Protein AF-A0A8H2XCJ6-F1 (afdb_monomer_lite)

Sequence (154 aa):
MTSVFKSIKLPLSQLNLKAVLKCGQSFRWTMVPLDPTEQASEAGTGNEIDPRKLPTEEWRLTLKDRVVCLRQTNTELLYRACFPANSVPEVSSSSEDSTLLWLRDYFQLDIDLEALYADWGKRDPVFQKVATRFVGIRILRQDPWENVVRQVKQ

Structure (mmCIF, N/CA/C/O backbone):
data_AF-A0A8H2XCJ6-F1
#
_entry.id   AF-A0A8H2XCJ6-F1
#
loop_
_atom_site.group_PDB
_atom_site.id
_atom_site.type_symbol
_atom_site.label_atom_id
_atom_site.label_alt_id
_atom_site.label_comp_id
_atom_site.label_asym_id
_atom_site.label_entity_id
_atom_site.label_seq_id
_atom_site.pdbx_PDB_ins_code
_atom_site.Cartn_x
_atom_site.Cartn_y
_atom_site.Cartn_z
_atom_site.occupancy
_atom_site.B_iso_or_equiv
_atom_site.auth_seq_id
_atom_site.auth_comp_id
_atom_site.auth_asym_id
_atom_site.auth_atom_id
_atom_site.pdbx_PDB_model_num
ATOM 1 N N . MET A 1 1 ? 13.196 5.996 -21.839 1.00 40.28 1 MET A N 1
ATOM 2 C CA . MET A 1 1 ? 12.107 6.944 -21.518 1.00 40.28 1 MET A CA 1
ATOM 3 C C . MET A 1 1 ? 11.788 6.822 -20.043 1.00 40.28 1 MET A C 1
ATOM 5 O O . MET A 1 1 ? 11.513 5.722 -19.581 1.00 40.28 1 MET A O 1
ATOM 9 N N . THR A 1 2 ? 11.910 7.911 -19.292 1.00 51.22 2 THR A N 1
ATOM 10 C CA . THR A 1 2 ? 11.568 7.974 -17.868 1.00 51.22 2 THR A CA 1
ATOM 11 C C . THR A 1 2 ? 10.053 7.848 -17.711 1.00 51.22 2 THR A C 1
ATOM 13 O O . THR A 1 2 ? 9.296 8.707 -18.149 1.00 51.22 2 THR A O 1
ATOM 16 N N . SER A 1 3 ? 9.596 6.737 -17.135 1.00 65.62 3 SER A N 1
ATOM 17 C CA . SER A 1 3 ? 8.181 6.527 -16.821 1.00 65.62 3 SER A CA 1
ATOM 18 C C . SER A 1 3 ? 7.732 7.564 -15.782 1.00 65.62 3 SER A C 1
ATOM 20 O O . SER A 1 3 ? 8.379 7.721 -14.746 1.00 65.62 3 SER A O 1
ATOM 22 N N . VAL A 1 4 ? 6.665 8.314 -16.056 1.00 83.25 4 VAL A N 1
ATOM 23 C CA . VAL A 1 4 ? 6.135 9.357 -15.155 1.00 83.25 4 VAL A CA 1
ATOM 24 C C . VAL A 1 4 ? 5.227 8.713 -14.098 1.00 83.25 4 VAL A C 1
ATOM 26 O O . VAL A 1 4 ? 4.617 7.677 -14.357 1.00 83.25 4 VAL A O 1
ATOM 29 N N . PHE A 1 5 ? 5.158 9.285 -12.889 1.00 86.56 5 PHE A N 1
ATOM 30 C CA . PHE A 1 5 ? 4.186 8.831 -11.887 1.00 86.56 5 PHE A CA 1
ATOM 31 C C . PHE A 1 5 ? 2.764 9.167 -12.337 1.00 86.56 5 PHE A C 1
ATOM 33 O O . PHE A 1 5 ? 2.480 10.293 -12.739 1.00 86.56 5 PHE A O 1
ATOM 40 N N . LYS A 1 6 ? 1.869 8.193 -12.217 1.00 90.50 6 LYS A N 1
ATOM 41 C CA . LYS A 1 6 ? 0.421 8.366 -12.343 1.00 90.50 6 LYS A CA 1
ATOM 42 C C . LYS A 1 6 ? -0.197 8.356 -10.948 1.00 90.50 6 LYS A C 1
ATOM 44 O O . LYS A 1 6 ? 0.390 7.778 -10.036 1.00 90.50 6 LYS A O 1
ATOM 49 N N . SER A 1 7 ? -1.363 8.968 -10.769 1.00 90.56 7 SER A N 1
ATOM 50 C CA . SER A 1 7 ? -2.070 8.987 -9.483 1.00 90.56 7 SER A CA 1
ATOM 51 C C . SER A 1 7 ? -3.481 8.418 -9.596 1.00 90.56 7 SER A C 1
ATOM 53 O O . SER A 1 7 ? -4.129 8.501 -10.640 1.00 90.56 7 SER A O 1
ATOM 55 N N . ILE A 1 8 ? -3.952 7.825 -8.500 1.00 93.00 8 ILE A N 1
ATOM 56 C CA . ILE A 1 8 ? -5.361 7.501 -8.274 1.00 93.00 8 ILE A CA 1
ATOM 57 C C . ILE A 1 8 ? -5.806 8.066 -6.928 1.00 93.00 8 ILE A C 1
ATOM 59 O O . ILE A 1 8 ? -5.041 8.067 -5.961 1.00 93.00 8 ILE A O 1
ATOM 63 N N . LYS A 1 9 ? -7.064 8.506 -6.852 1.00 93.06 9 LYS A N 1
ATOM 64 C CA . LYS A 1 9 ? -7.682 8.917 -5.588 1.00 93.06 9 LYS A CA 1
ATOM 65 C C . LYS A 1 9 ? -7.937 7.681 -4.738 1.00 93.06 9 LYS A C 1
ATOM 67 O O . LYS A 1 9 ? -8.732 6.825 -5.118 1.00 93.06 9 LYS A O 1
ATOM 72 N N . LEU A 1 10 ? -7.241 7.586 -3.614 1.00 91.56 10 LEU A N 1
ATOM 73 C CA . LEU A 1 10 ? -7.337 6.464 -2.694 1.00 91.56 10 LEU A CA 1
ATOM 74 C C . LEU A 1 10 ? -6.965 6.948 -1.284 1.00 91.56 10 LEU A C 1
ATOM 76 O O . LEU A 1 10 ? -5.779 7.140 -1.004 1.00 91.56 10 LEU A O 1
ATOM 80 N N . PRO A 1 11 ? -7.953 7.186 -0.404 1.00 92.25 11 PRO A N 1
ATOM 81 C CA . PRO A 1 11 ? -7.683 7.667 0.944 1.00 92.25 11 PRO A CA 1
ATOM 82 C C . PRO A 1 11 ? -7.006 6.589 1.800 1.00 92.25 11 PRO A C 1
ATOM 84 O O . PRO A 1 11 ? -7.173 5.387 1.570 1.00 92.25 11 PRO A O 1
ATOM 87 N N . LEU A 1 12 ? -6.298 7.021 2.847 1.00 90.88 12 LEU A N 1
ATOM 88 C CA . LEU A 1 12 ? -5.638 6.115 3.800 1.00 90.88 12 LEU A CA 1
ATOM 89 C C . LEU A 1 12 ? -6.597 5.161 4.523 1.00 90.88 12 LEU A C 1
ATOM 91 O O . LEU A 1 12 ? -6.165 4.106 4.978 1.00 90.88 12 LEU A O 1
ATOM 95 N N . SER A 1 13 ? -7.878 5.516 4.637 1.00 90.75 13 SER A N 1
ATOM 96 C CA . SER A 1 13 ? -8.917 4.636 5.182 1.00 90.75 13 SER A CA 1
ATOM 97 C C . SER A 1 13 ? -9.146 3.403 4.315 1.00 90.75 13 SER A C 1
ATOM 99 O O . SER A 1 13 ? -9.446 2.338 4.847 1.00 90.75 13 SER A O 1
ATOM 101 N N . GLN A 1 14 ? -8.950 3.533 3.001 1.00 92.69 14 GLN A N 1
ATOM 102 C CA . GLN A 1 14 ? -9.112 2.453 2.038 1.00 92.69 14 GLN A CA 1
ATOM 103 C C . GLN A 1 14 ? -7.818 1.661 1.872 1.00 92.69 14 GLN A C 1
ATOM 105 O O . GLN A 1 14 ? -7.878 0.441 1.830 1.00 92.69 14 GLN A O 1
ATOM 110 N N . LEU A 1 15 ? -6.647 2.297 1.806 1.00 93.44 15 LEU A N 1
ATOM 111 C CA . LEU A 1 15 ? -5.364 1.590 1.746 1.00 93.44 15 LEU A CA 1
ATOM 112 C C . LEU A 1 15 ? -4.290 2.379 2.484 1.00 93.44 15 LEU A C 1
ATOM 114 O O . LEU A 1 15 ? -4.048 3.535 2.162 1.00 93.44 15 LEU A O 1
ATOM 118 N N . ASN A 1 16 ? -3.567 1.730 3.389 1.00 92.81 16 ASN A N 1
ATOM 119 C CA . ASN A 1 16 ? -2.388 2.288 4.039 1.00 92.81 16 ASN A CA 1
ATOM 120 C C . ASN A 1 16 ? -1.171 1.413 3.716 1.00 92.81 16 ASN A C 1
ATOM 122 O O . ASN A 1 16 ? -1.013 0.329 4.283 1.00 92.81 16 ASN A O 1
ATOM 126 N N . LEU A 1 17 ? -0.299 1.881 2.813 1.00 91.69 17 LEU A N 1
ATOM 127 C CA . LEU A 1 17 ? 0.866 1.115 2.357 1.00 91.69 17 LEU A CA 1
ATOM 128 C C . LEU A 1 17 ? 1.770 0.720 3.522 1.00 91.69 17 LEU A C 1
ATOM 130 O O . LEU A 1 17 ? 2.206 -0.423 3.602 1.00 91.69 17 LEU A O 1
ATOM 134 N N . LYS A 1 18 ? 2.019 1.630 4.464 1.00 89.88 18 LYS A N 1
ATOM 135 C CA . LYS A 1 18 ? 2.902 1.365 5.602 1.00 89.88 18 LYS A CA 1
ATOM 136 C C . LYS A 1 18 ? 2.335 0.291 6.520 1.00 89.88 18 LYS A C 1
ATOM 138 O O . LYS A 1 18 ? 3.090 -0.553 6.994 1.00 89.88 18 LYS A O 1
ATOM 143 N N . ALA A 1 19 ? 1.025 0.305 6.755 1.00 88.62 19 ALA A N 1
ATOM 144 C CA . ALA A 1 19 ? 0.369 -0.710 7.567 1.00 88.62 19 ALA A CA 1
ATOM 145 C C . ALA A 1 19 ? 0.336 -2.070 6.848 1.00 88.62 19 ALA A C 1
ATOM 147 O O . ALA A 1 19 ? 0.692 -3.085 7.440 1.00 88.62 19 ALA A O 1
ATOM 148 N N . VAL A 1 20 ? -0.013 -2.092 5.558 1.00 89.31 20 VAL A N 1
ATOM 149 C CA . VAL A 1 20 ? -0.164 -3.328 4.769 1.00 89.31 20 VAL A CA 1
ATOM 150 C C . VAL A 1 20 ? 1.187 -3.971 4.450 1.00 89.31 20 VAL A C 1
ATOM 152 O O . VAL A 1 20 ? 1.365 -5.171 4.636 1.00 89.31 20 VAL A O 1
ATOM 155 N N . LEU A 1 21 ? 2.169 -3.190 4.004 1.00 87.88 21 LEU A N 1
ATOM 156 C CA . LEU A 1 21 ? 3.445 -3.716 3.514 1.00 87.88 21 LEU A CA 1
ATOM 157 C C . LEU A 1 21 ? 4.441 -4.030 4.639 1.00 87.88 21 LEU A C 1
ATOM 159 O O . LEU A 1 21 ? 5.358 -4.815 4.420 1.00 87.88 21 LEU A O 1
ATOM 163 N N . LYS A 1 22 ? 4.261 -3.478 5.851 1.00 83.50 22 LYS A N 1
ATOM 164 C CA . LYS A 1 22 ? 5.098 -3.823 7.020 1.00 83.50 22 LYS A CA 1
ATOM 165 C C . LYS A 1 22 ? 4.529 -4.931 7.899 1.00 83.50 22 LYS A C 1
ATOM 167 O O . LYS A 1 22 ? 5.272 -5.476 8.706 1.00 83.50 22 LYS A O 1
ATOM 172 N N . CYS A 1 23 ? 3.254 -5.294 7.764 1.00 76.56 23 CYS A N 1
ATOM 173 C CA . CYS A 1 23 ? 2.620 -6.279 8.651 1.00 76.56 23 CYS A CA 1
ATOM 174 C C . CYS A 1 23 ? 2.947 -7.750 8.321 1.00 76.56 23 CYS A C 1
ATOM 176 O O . CYS A 1 23 ? 2.238 -8.649 8.759 1.00 76.56 23 CYS A O 1
ATOM 178 N N . GLY A 1 24 ? 4.010 -8.012 7.551 1.00 75.81 24 GLY A N 1
ATOM 179 C CA . GLY A 1 24 ? 4.475 -9.370 7.248 1.00 75.81 24 GLY A CA 1
ATOM 180 C C . GLY A 1 24 ? 3.671 -10.104 6.174 1.00 75.81 24 GLY A C 1
ATOM 181 O O . GLY A 1 24 ? 3.980 -11.251 5.871 1.00 75.81 24 GLY A O 1
ATOM 182 N N . GLN A 1 25 ? 2.681 -9.451 5.556 1.00 76.38 25 GLN A N 1
ATOM 183 C CA . GLN A 1 25 ? 1.934 -10.043 4.447 1.00 76.38 25 GLN A CA 1
ATOM 184 C C . GLN A 1 25 ? 2.822 -10.271 3.226 1.00 76.38 25 GLN A C 1
ATOM 186 O O . GLN A 1 25 ? 2.720 -11.306 2.590 1.00 76.38 25 GLN A O 1
ATOM 191 N N . SER A 1 26 ? 3.723 -9.341 2.896 1.00 79.62 26 SER A N 1
ATOM 192 C CA . SER A 1 26 ? 4.641 -9.468 1.761 1.00 79.62 26 SER A CA 1
ATOM 193 C C . SER A 1 26 ? 6.043 -9.005 2.137 1.00 79.62 26 SER A C 1
ATOM 195 O O . SER A 1 26 ? 6.218 -7.901 2.638 1.00 79.62 26 SER A O 1
ATOM 197 N N . PHE A 1 27 ? 7.049 -9.826 1.832 1.00 79.12 27 PHE A N 1
ATOM 198 C CA . PHE A 1 27 ? 8.468 -9.522 2.079 1.00 79.12 27 PHE A CA 1
ATOM 199 C C . PHE A 1 27 ? 9.194 -8.966 0.848 1.00 79.12 27 PHE A C 1
ATOM 201 O O . PHE A 1 27 ? 10.405 -8.772 0.866 1.00 79.12 27 PHE A O 1
ATOM 208 N N . ARG A 1 28 ? 8.471 -8.755 -0.258 1.00 84.75 28 ARG A N 1
ATOM 209 C CA . ARG A 1 28 ? 9.066 -8.339 -1.538 1.00 84.75 28 ARG A CA 1
ATOM 210 C C . ARG A 1 28 ? 9.168 -6.827 -1.706 1.00 84.75 28 ARG A C 1
ATOM 212 O O . ARG A 1 28 ? 9.818 -6.369 -2.640 1.00 84.75 28 ARG A O 1
ATOM 219 N N . TRP A 1 29 ? 8.473 -6.075 -0.860 1.00 90.94 29 TRP A N 1
ATOM 220 C CA . TRP A 1 29 ? 8.439 -4.625 -0.939 1.00 90.94 29 TRP A CA 1
ATOM 221 C C . TRP A 1 29 ? 9.627 -4.029 -0.194 1.00 90.94 29 TRP A C 1
ATOM 223 O O . TRP A 1 29 ? 9.836 -4.305 0.985 1.00 90.94 29 TRP A O 1
ATOM 233 N N . THR A 1 30 ? 10.388 -3.181 -0.878 1.00 91.38 30 THR A N 1
ATOM 234 C CA . THR A 1 30 ? 11.485 -2.414 -0.283 1.00 91.38 30 THR A CA 1
ATOM 235 C C . THR A 1 30 ? 11.052 -0.965 -0.118 1.00 91.38 30 THR A C 1
ATOM 237 O O . THR A 1 30 ? 10.627 -0.336 -1.084 1.00 91.38 30 THR A O 1
ATOM 240 N N . MET A 1 31 ? 11.156 -0.440 1.102 1.00 92.50 31 MET A N 1
ATOM 241 C CA . MET A 1 31 ? 10.883 0.965 1.404 1.00 92.50 31 MET A CA 1
ATOM 242 C C . MET A 1 31 ? 12.162 1.784 1.251 1.00 92.50 31 MET A C 1
ATOM 244 O O . MET A 1 31 ? 13.203 1.413 1.792 1.00 92.50 31 MET A O 1
ATOM 248 N N . VAL A 1 32 ? 12.063 2.896 0.532 1.00 92.38 32 VAL A N 1
ATOM 249 C CA . VAL A 1 32 ? 13.121 3.887 0.358 1.00 92.38 32 VAL A CA 1
ATOM 250 C C . VAL A 1 32 ? 12.601 5.223 0.900 1.00 92.38 32 VAL A C 1
ATOM 252 O O . VAL A 1 32 ? 11.572 5.696 0.411 1.00 92.38 32 VAL A O 1
ATOM 255 N N . PRO A 1 33 ? 13.249 5.827 1.912 1.00 90.75 33 PRO A N 1
ATOM 256 C CA . PRO A 1 33 ? 12.862 7.150 2.387 1.00 90.75 33 PRO A CA 1
ATOM 257 C C . PRO A 1 33 ? 13.095 8.180 1.277 1.00 90.75 33 PRO A C 1
ATOM 259 O O . PRO A 1 33 ? 14.038 8.045 0.499 1.00 90.75 33 PRO A O 1
ATOM 262 N N . LEU A 1 34 ? 12.224 9.182 1.187 1.00 87.38 34 LEU A N 1
ATOM 263 C CA . LEU A 1 34 ? 12.374 10.274 0.233 1.00 87.38 34 LEU A CA 1
ATOM 264 C C . LEU A 1 34 ? 12.669 11.572 0.977 1.00 87.38 34 LEU A C 1
ATOM 266 O O . LEU A 1 34 ? 11.939 11.932 1.903 1.00 87.38 34 LEU A O 1
ATOM 270 N N . ASP A 1 35 ? 13.680 12.302 0.518 1.00 80.69 35 ASP A N 1
ATOM 271 C CA . ASP A 1 35 ? 14.021 13.595 1.093 1.00 80.69 35 ASP A CA 1
ATOM 272 C C . ASP A 1 35 ? 13.101 14.694 0.532 1.00 80.69 35 ASP A C 1
ATOM 274 O O . ASP A 1 35 ? 13.012 14.873 -0.688 1.00 80.69 35 ASP A O 1
ATOM 278 N N . PRO A 1 36 ? 12.405 15.468 1.388 1.00 70.31 36 PRO A N 1
ATOM 279 C CA . PRO A 1 36 ? 11.507 16.534 0.936 1.00 70.31 36 PRO A CA 1
ATOM 280 C C . PRO A 1 36 ? 12.210 17.599 0.080 1.00 70.31 36 PRO A C 1
ATOM 282 O O . PRO A 1 36 ? 11.606 18.164 -0.831 1.00 70.31 36 PRO A O 1
ATOM 285 N N . THR A 1 37 ? 13.495 17.847 0.348 1.00 68.88 37 THR A N 1
ATOM 286 C CA . THR A 1 37 ? 14.330 18.826 -0.364 1.00 68.88 37 THR A CA 1
ATOM 287 C C . THR A 1 37 ? 14.577 18.431 -1.822 1.00 68.88 37 THR A C 1
ATOM 289 O O . THR A 1 37 ? 14.601 19.298 -2.693 1.00 68.88 37 THR A O 1
ATOM 292 N N . GLU A 1 38 ? 14.711 17.133 -2.108 1.00 67.75 38 GLU A N 1
ATOM 293 C CA . GLU A 1 38 ? 14.909 16.616 -3.471 1.00 67.75 38 GLU A CA 1
ATOM 294 C C . GLU A 1 38 ? 13.598 16.587 -4.271 1.00 67.75 38 GLU A C 1
ATOM 296 O O . GLU A 1 38 ? 13.592 16.748 -5.487 1.00 67.75 38 GLU A O 1
ATOM 301 N N . GLN A 1 39 ? 12.453 16.455 -3.599 1.00 65.00 39 GLN A N 1
ATOM 302 C CA . GLN A 1 39 ? 11.148 16.497 -4.268 1.00 65.00 39 GLN A CA 1
ATOM 303 C C . GLN A 1 39 ? 10.758 17.914 -4.707 1.00 65.00 39 GLN A C 1
ATOM 305 O O . GLN A 1 39 ? 10.085 18.086 -5.723 1.00 65.00 39 GLN A O 1
ATOM 310 N N . ALA A 1 40 ? 11.187 18.935 -3.959 1.00 58.94 40 ALA A N 1
ATOM 311 C CA . ALA A 1 40 ? 10.943 20.333 -4.301 1.00 58.94 40 ALA A CA 1
ATOM 312 C C . ALA A 1 40 ? 11.719 20.777 -5.556 1.00 58.94 40 ALA A C 1
ATOM 314 O O . ALA A 1 40 ? 11.213 21.596 -6.324 1.00 58.94 40 ALA A O 1
ATOM 315 N N . SER A 1 41 ? 12.915 20.223 -5.798 1.00 56.88 41 SER A N 1
ATOM 316 C CA . SER A 1 41 ? 13.707 20.519 -6.999 1.00 56.88 41 SER A CA 1
ATOM 317 C C . SER A 1 41 ? 13.164 19.825 -8.254 1.00 56.88 41 SER A C 1
ATOM 319 O O . SER A 1 41 ? 13.215 20.412 -9.334 1.00 56.88 41 SER A O 1
ATOM 321 N N . GLU A 1 42 ? 12.571 18.632 -8.126 1.00 59.16 42 GLU A N 1
ATOM 322 C CA . GLU A 1 42 ? 11.879 17.943 -9.228 1.00 59.16 42 GLU A CA 1
ATOM 323 C C . GLU A 1 42 ? 10.542 18.608 -9.617 1.00 59.16 42 GLU A C 1
ATOM 325 O O . GLU A 1 42 ? 10.122 18.515 -10.770 1.00 59.16 42 GLU A O 1
ATOM 330 N N . ALA A 1 43 ? 9.866 19.285 -8.679 1.00 55.62 43 ALA A N 1
ATOM 331 C CA . ALA A 1 43 ? 8.523 19.834 -8.889 1.00 55.62 43 ALA A CA 1
ATOM 332 C C . ALA A 1 43 ? 8.473 21.200 -9.607 1.00 55.62 43 ALA A C 1
ATOM 334 O O . ALA A 1 43 ? 7.395 21.600 -10.034 1.00 55.62 43 ALA A O 1
ATOM 335 N N . GLY A 1 44 ? 9.596 21.912 -9.775 1.00 50.38 44 GLY A N 1
ATOM 336 C CA . GLY A 1 44 ? 9.771 23.021 -10.735 1.00 50.38 44 GLY A CA 1
ATOM 337 C C . GLY A 1 44 ? 8.832 24.245 -10.671 1.00 50.38 44 GLY A C 1
ATOM 338 O O . GLY A 1 44 ? 9.012 25.171 -11.458 1.00 50.38 44 GLY A O 1
ATOM 339 N N . THR A 1 45 ? 7.847 24.310 -9.774 1.00 47.97 45 THR A N 1
ATOM 340 C CA . THR A 1 45 ? 6.855 25.399 -9.720 1.00 47.97 45 THR A CA 1
ATOM 341 C C . THR A 1 45 ? 6.865 26.086 -8.362 1.00 47.97 45 THR A C 1
ATOM 343 O O . THR A 1 45 ? 6.627 25.437 -7.349 1.00 47.97 45 THR A O 1
ATOM 346 N N . GLY A 1 46 ? 7.099 27.402 -8.354 1.00 48.56 46 GLY A N 1
ATOM 347 C CA . GLY A 1 46 ? 7.189 28.276 -7.174 1.00 48.56 46 GLY A CA 1
ATOM 348 C C . GLY A 1 46 ? 5.894 28.490 -6.378 1.00 48.56 46 GLY A C 1
ATOM 349 O O . GLY A 1 46 ? 5.665 29.591 -5.890 1.00 48.56 46 GLY A O 1
ATOM 350 N N . ASN A 1 47 ? 5.057 27.462 -6.237 1.00 53.16 47 ASN A N 1
ATOM 351 C CA . ASN A 1 47 ? 4.010 27.426 -5.223 1.00 53.16 47 ASN A CA 1
ATOM 352 C C . ASN A 1 47 ? 4.568 26.717 -3.988 1.00 53.16 47 ASN A C 1
ATOM 354 O O . ASN A 1 47 ? 5.154 25.646 -4.120 1.00 53.16 47 ASN A O 1
ATOM 358 N N . GLU A 1 48 ? 4.370 27.289 -2.800 1.00 53.69 48 GLU A N 1
ATOM 359 C CA . GLU A 1 48 ? 4.659 26.623 -1.526 1.00 53.69 48 GLU A CA 1
ATOM 360 C C . GLU A 1 48 ? 3.954 25.258 -1.491 1.00 53.69 48 GLU A C 1
ATOM 362 O O . GLU A 1 48 ? 2.737 25.157 -1.315 1.00 53.69 48 GLU A O 1
ATOM 367 N N . ILE A 1 49 ? 4.711 24.185 -1.718 1.00 61.88 49 ILE A N 1
ATOM 368 C CA . ILE A 1 49 ? 4.185 22.829 -1.628 1.00 61.88 49 ILE A CA 1
ATOM 369 C C . ILE A 1 49 ? 4.070 22.514 -0.141 1.00 61.88 49 ILE A C 1
ATOM 371 O O . ILE A 1 49 ? 5.083 22.415 0.547 1.00 61.88 49 ILE A O 1
ATOM 375 N N . ASP A 1 50 ? 2.841 22.362 0.355 1.00 66.44 50 ASP A N 1
ATOM 376 C CA . ASP A 1 50 ? 2.598 21.909 1.726 1.00 66.44 50 ASP A CA 1
ATOM 377 C C . ASP A 1 50 ? 3.344 20.577 1.950 1.00 66.44 50 ASP A C 1
ATOM 379 O O . ASP A 1 50 ? 2.993 19.574 1.313 1.00 66.44 50 ASP A O 1
ATOM 383 N N . PRO A 1 51 ? 4.345 20.524 2.853 1.00 63.62 51 PRO A N 1
ATOM 384 C CA . PRO A 1 51 ? 5.130 19.318 3.104 1.00 63.62 51 PRO A CA 1
ATOM 385 C C . PRO A 1 51 ? 4.267 18.119 3.509 1.00 63.62 51 PRO A C 1
ATOM 387 O O . PRO A 1 51 ? 4.660 16.974 3.312 1.00 63.62 51 PRO A O 1
ATOM 390 N N . ARG A 1 52 ? 3.061 18.363 4.044 1.00 64.31 52 ARG A N 1
ATOM 391 C CA . ARG A 1 52 ? 2.106 17.316 4.441 1.00 64.31 52 ARG A CA 1
ATOM 392 C C . ARG A 1 52 ? 1.418 16.634 3.259 1.00 64.31 52 ARG A C 1
ATOM 394 O O . ARG A 1 52 ? 0.761 15.612 3.455 1.00 64.31 52 ARG A O 1
ATOM 401 N N . LYS A 1 53 ? 1.530 17.194 2.053 1.00 72.25 53 LYS A N 1
ATOM 402 C CA . LYS A 1 53 ? 0.994 16.616 0.811 1.00 72.25 53 LYS A CA 1
ATOM 403 C C . LYS A 1 53 ? 2.045 15.857 0.010 1.00 72.25 53 LYS A C 1
ATOM 405 O O . LYS A 1 53 ? 1.690 15.225 -0.982 1.00 72.25 53 LYS A O 1
ATOM 410 N N . LEU A 1 54 ? 3.306 15.894 0.433 1.00 80.06 54 LEU A N 1
ATOM 411 C CA . LEU A 1 54 ? 4.376 15.157 -0.219 1.00 80.06 54 LEU A CA 1
ATOM 412 C C . LEU A 1 54 ? 4.464 13.727 0.329 1.00 80.06 54 LEU A C 1
ATOM 414 O O . LEU A 1 54 ? 4.305 13.510 1.534 1.00 80.06 54 LEU A O 1
ATOM 418 N N . PRO A 1 55 ? 4.716 12.734 -0.535 1.00 84.56 55 PRO A N 1
ATOM 419 C CA . PRO A 1 55 ? 5.007 11.388 -0.077 1.00 84.56 55 PRO A CA 1
ATOM 420 C C . PRO A 1 55 ? 6.346 11.360 0.667 1.00 84.56 55 PRO A C 1
ATOM 422 O O . PRO A 1 55 ? 7.353 11.876 0.190 1.00 84.56 55 PRO A O 1
ATOM 425 N N . THR A 1 56 ? 6.378 10.709 1.825 1.00 88.50 56 THR A N 1
ATOM 426 C CA . THR A 1 56 ? 7.592 10.610 2.656 1.00 88.50 56 THR A CA 1
ATOM 427 C C . THR A 1 56 ? 8.505 9.452 2.261 1.00 88.50 56 THR A C 1
ATOM 429 O O . THR A 1 56 ? 9.668 9.400 2.647 1.00 88.50 56 THR A O 1
ATOM 432 N N . GLU A 1 57 ? 7.963 8.466 1.555 1.00 91.94 57 GLU A N 1
ATOM 433 C CA . GLU A 1 57 ? 8.623 7.197 1.268 1.00 91.94 57 GLU A CA 1
ATOM 434 C C . GLU A 1 57 ? 8.132 6.633 -0.070 1.00 91.94 57 GLU A C 1
ATOM 436 O O . GLU A 1 57 ? 6.991 6.856 -0.490 1.00 91.94 57 GLU A O 1
ATOM 441 N N . GLU A 1 58 ? 9.009 5.893 -0.741 1.00 93.62 58 GLU A N 1
ATOM 442 C CA . GLU A 1 58 ? 8.721 5.143 -1.955 1.00 93.62 58 GLU A CA 1
ATOM 443 C C . GLU A 1 58 ? 8.854 3.647 -1.684 1.00 93.62 58 GLU A C 1
ATOM 445 O O . GLU A 1 58 ? 9.846 3.166 -1.141 1.00 93.62 58 GLU A O 1
ATOM 450 N N . TRP A 1 59 ? 7.850 2.895 -2.106 1.00 94.25 59 TRP A N 1
ATOM 451 C CA . TRP A 1 59 ? 7.797 1.449 -2.003 1.00 94.25 59 TRP A CA 1
ATOM 452 C C . TRP A 1 59 ? 8.091 0.834 -3.363 1.00 94.25 59 TRP A C 1
ATOM 454 O O . TRP A 1 59 ? 7.432 1.156 -4.348 1.00 94.25 59 TRP A O 1
ATOM 464 N N . ARG A 1 60 ? 9.073 -0.062 -3.426 1.00 94.19 60 ARG A N 1
ATOM 465 C CA . ARG A 1 60 ? 9.527 -0.695 -4.667 1.00 94.19 60 ARG A CA 1
ATOM 466 C C . ARG A 1 60 ? 9.266 -2.190 -4.636 1.00 94.19 60 ARG A C 1
ATOM 468 O O . ARG A 1 60 ? 9.546 -2.845 -3.633 1.00 94.19 60 ARG A O 1
ATOM 475 N N . LEU A 1 61 ? 8.776 -2.722 -5.748 1.00 91.94 61 LEU A N 1
ATOM 476 C CA . LEU A 1 61 ? 8.573 -4.148 -5.965 1.00 91.94 61 LEU A CA 1
ATOM 477 C C . LEU A 1 61 ? 9.091 -4.549 -7.342 1.00 91.94 61 LEU A C 1
ATOM 479 O O . LEU A 1 61 ? 8.618 -4.055 -8.364 1.00 91.94 61 LEU A O 1
ATOM 483 N N . THR A 1 62 ? 10.007 -5.510 -7.371 1.00 89.75 62 THR A N 1
ATOM 484 C CA . THR A 1 62 ? 10.466 -6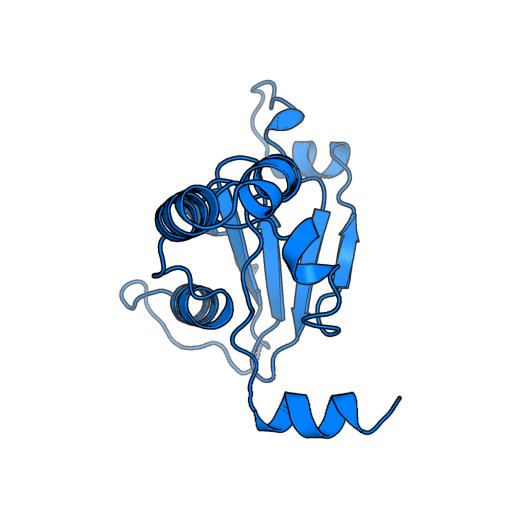.125 -8.620 1.00 89.75 62 THR A CA 1
ATOM 485 C C . THR A 1 62 ? 9.557 -7.295 -8.978 1.00 89.75 62 THR A C 1
ATOM 487 O O . THR A 1 62 ? 9.504 -8.290 -8.249 1.00 89.75 62 THR A O 1
ATOM 490 N N . LEU A 1 63 ? 8.836 -7.178 -10.091 1.00 86.56 63 LEU A N 1
ATOM 491 C CA . LEU A 1 63 ? 8.106 -8.260 -10.753 1.00 86.56 63 LEU A CA 1
ATOM 492 C C . LEU A 1 63 ? 8.980 -8.882 -11.854 1.00 86.56 63 LEU A C 1
ATOM 494 O O . LEU A 1 63 ? 10.087 -8.418 -12.117 1.00 86.56 63 LEU A O 1
ATOM 498 N N . LYS A 1 64 ? 8.500 -9.960 -12.485 1.00 83.38 64 LYS A N 1
ATOM 499 C CA . LYS A 1 64 ? 9.250 -10.658 -13.547 1.00 83.38 64 LYS A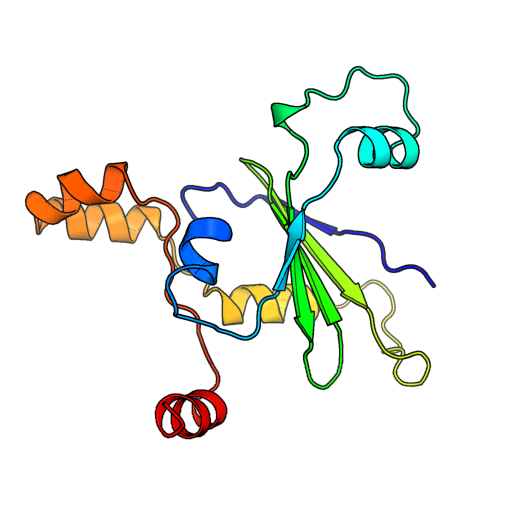 CA 1
ATOM 500 C C . LYS A 1 64 ? 9.461 -9.782 -14.788 1.00 83.38 64 LYS A C 1
ATOM 502 O O . LYS A 1 64 ? 10.459 -9.936 -15.478 1.00 83.38 64 LYS A O 1
ATOM 507 N N . ASP A 1 65 ? 8.519 -8.887 -15.057 1.00 84.81 65 ASP A N 1
ATOM 508 C CA . ASP A 1 65 ? 8.407 -8.093 -16.281 1.00 84.81 65 ASP A CA 1
ATOM 509 C C . ASP A 1 65 ? 8.614 -6.583 -16.065 1.00 84.81 65 ASP A C 1
ATOM 511 O O . ASP A 1 65 ? 8.876 -5.856 -17.021 1.00 84.81 65 ASP A O 1
ATOM 515 N N . ARG A 1 66 ? 8.500 -6.089 -14.825 1.00 88.00 66 ARG A N 1
ATOM 516 C CA . ARG A 1 66 ? 8.636 -4.662 -14.483 1.00 88.00 66 ARG A CA 1
ATOM 517 C C . ARG A 1 66 ? 9.069 -4.436 -13.039 1.00 88.00 66 ARG A C 1
ATOM 519 O O . ARG A 1 66 ? 8.881 -5.288 -12.175 1.00 88.00 66 ARG A O 1
ATOM 526 N N . VAL A 1 67 ? 9.558 -3.235 -12.755 1.00 90.75 67 VAL A N 1
ATOM 527 C CA . VAL A 1 67 ? 9.667 -2.703 -11.391 1.00 90.75 67 VAL A CA 1
ATOM 528 C C . VAL A 1 67 ? 8.502 -1.751 -11.146 1.00 90.75 67 VAL A C 1
ATOM 530 O O . VAL A 1 67 ? 8.284 -0.831 -11.931 1.00 90.75 67 VAL A O 1
ATOM 533 N N . VAL A 1 68 ? 7.756 -1.972 -10.066 1.00 92.62 68 VAL A N 1
ATOM 534 C CA . VAL A 1 68 ? 6.662 -1.103 -9.623 1.00 92.62 68 VAL A CA 1
ATOM 535 C C . VAL A 1 68 ? 7.159 -0.228 -8.478 1.00 92.62 68 VAL A C 1
ATOM 537 O O . VAL A 1 68 ? 7.668 -0.741 -7.483 1.00 92.62 68 VAL A O 1
ATOM 540 N N . CYS A 1 69 ? 6.984 1.083 -8.610 1.00 93.56 69 CYS A N 1
ATOM 541 C CA . CYS A 1 69 ? 7.230 2.059 -7.555 1.00 93.56 69 CYS A CA 1
ATOM 542 C C . CYS A 1 69 ? 5.900 2.668 -7.114 1.00 93.56 69 CYS A C 1
ATOM 544 O O . CYS A 1 69 ? 5.132 3.136 -7.955 1.00 93.56 69 CYS A O 1
ATOM 546 N N . LEU A 1 70 ? 5.651 2.701 -5.808 1.00 94.62 70 LEU A N 1
ATOM 547 C CA . LEU A 1 70 ? 4.480 3.315 -5.197 1.00 94.62 70 LEU A CA 1
ATOM 548 C C . LEU A 1 70 ? 4.906 4.421 -4.240 1.00 94.62 70 LEU A C 1
ATOM 550 O O . LEU A 1 70 ? 5.834 4.255 -3.454 1.00 94.62 70 LEU A O 1
ATOM 554 N N . ARG A 1 71 ? 4.184 5.530 -4.268 1.00 93.94 71 ARG A N 1
ATOM 555 C CA . ARG A 1 71 ? 4.258 6.593 -3.267 1.00 93.94 71 ARG A CA 1
ATOM 556 C C . ARG A 1 71 ? 2.839 6.873 -2.802 1.00 93.94 71 ARG A C 1
ATOM 558 O O . ARG A 1 71 ? 1.898 6.713 -3.572 1.00 93.94 71 ARG A O 1
ATOM 565 N N . GLN A 1 72 ? 2.666 7.276 -1.556 1.00 93.19 72 GLN A N 1
ATOM 566 C CA . GLN A 1 72 ? 1.334 7.525 -1.019 1.00 93.19 72 GLN A CA 1
ATOM 567 C C . GLN A 1 72 ? 1.291 8.859 -0.287 1.00 93.19 72 GLN A C 1
ATOM 569 O O . GLN A 1 72 ? 2.192 9.187 0.482 1.00 93.19 72 GLN A O 1
ATOM 574 N N . THR A 1 73 ? 0.223 9.607 -0.542 1.00 90.88 73 THR A N 1
ATOM 575 C CA . THR A 1 73 ? -0.188 10.771 0.242 1.00 90.88 73 THR A CA 1
ATOM 576 C C . THR A 1 73 ? -1.421 10.399 1.068 1.00 90.88 73 THR A C 1
ATOM 578 O O . THR A 1 73 ? -1.906 9.269 1.022 1.00 90.88 73 THR A O 1
ATOM 581 N N . ASN A 1 74 ? -1.979 11.347 1.821 1.00 88.69 74 ASN A N 1
ATOM 582 C CA . ASN A 1 74 ? -3.183 11.077 2.612 1.00 88.69 74 ASN A CA 1
ATOM 583 C C . ASN A 1 74 ? -4.426 10.755 1.757 1.00 88.69 74 ASN A C 1
ATOM 585 O O . ASN A 1 74 ? -5.368 10.134 2.253 1.00 88.69 74 ASN A O 1
ATOM 589 N N . THR A 1 75 ? -4.443 11.189 0.493 1.00 89.19 75 THR A N 1
ATOM 590 C CA . THR A 1 75 ? -5.622 11.126 -0.388 1.00 89.19 75 THR A CA 1
ATOM 591 C C . THR A 1 75 ? -5.382 10.376 -1.689 1.00 89.19 75 THR A C 1
ATOM 593 O O . THR A 1 75 ? -6.346 10.025 -2.371 1.00 89.19 75 THR A O 1
ATOM 596 N N . GLU A 1 76 ? -4.125 10.169 -2.075 1.00 92.06 76 GLU A N 1
ATOM 597 C CA . GLU A 1 76 ? -3.774 9.610 -3.374 1.00 92.06 76 GLU A CA 1
ATOM 598 C C . GLU A 1 76 ? -2.682 8.549 -3.263 1.00 92.06 76 GLU A C 1
ATOM 600 O O . GLU A 1 76 ? -1.727 8.665 -2.489 1.00 92.06 76 GLU A O 1
ATOM 605 N N . LEU A 1 77 ? -2.810 7.528 -4.107 1.00 93.38 77 LEU A N 1
ATOM 606 C CA . LEU A 1 77 ? -1.758 6.564 -4.385 1.00 93.38 77 LEU A CA 1
ATOM 607 C C . LEU A 1 77 ? -1.114 6.938 -5.719 1.00 93.38 77 LEU A C 1
ATOM 609 O O . LEU A 1 77 ? -1.771 6.922 -6.762 1.00 93.38 77 LEU A O 1
ATOM 613 N N . LEU A 1 78 ? 0.175 7.257 -5.684 1.00 92.94 78 LEU A N 1
ATOM 614 C CA . LEU A 1 78 ? 0.983 7.454 -6.874 1.00 92.94 78 LEU A CA 1
ATOM 615 C C . LEU A 1 78 ? 1.684 6.147 -7.228 1.00 92.94 78 LEU A C 1
ATOM 617 O O . LEU A 1 78 ? 2.247 5.476 -6.363 1.00 92.94 78 LEU A O 1
ATOM 621 N N . TYR A 1 79 ? 1.690 5.801 -8.507 1.00 93.44 79 TYR A N 1
ATOM 622 C CA . TYR A 1 79 ? 2.313 4.585 -9.002 1.00 93.44 79 TYR A CA 1
ATOM 623 C C . TYR A 1 79 ? 3.079 4.829 -10.300 1.00 93.44 79 TYR A C 1
ATOM 625 O O . TYR A 1 79 ? 2.758 5.712 -11.097 1.00 93.44 79 TYR A O 1
ATOM 633 N N . ARG A 1 80 ? 4.124 4.033 -10.500 1.00 91.00 80 ARG A N 1
ATOM 634 C CA . ARG A 1 80 ? 4.971 4.041 -11.691 1.00 91.00 80 ARG A CA 1
ATOM 635 C C . ARG A 1 80 ? 5.430 2.618 -11.978 1.00 91.00 80 ARG A C 1
ATOM 637 O O . ARG A 1 80 ? 5.811 1.901 -11.057 1.00 91.00 80 ARG A O 1
ATOM 644 N N . ALA A 1 81 ? 5.448 2.238 -13.252 1.00 90.19 81 ALA A N 1
ATOM 645 C CA . ALA A 1 81 ? 6.082 1.009 -13.714 1.00 90.19 81 ALA A CA 1
ATOM 646 C C . ALA A 1 81 ? 7.289 1.328 -14.602 1.00 90.19 81 ALA A C 1
ATOM 648 O O . ALA A 1 81 ? 7.188 2.129 -15.535 1.00 90.19 81 ALA A O 1
ATOM 649 N N . CYS A 1 82 ? 8.417 0.684 -14.318 1.00 87.44 82 CYS A N 1
ATOM 650 C CA . CYS A 1 82 ? 9.632 0.727 -15.122 1.00 87.44 82 CYS A CA 1
ATOM 651 C C . CYS A 1 82 ? 9.823 -0.631 -15.801 1.00 87.44 82 CYS A C 1
ATOM 653 O O . CYS A 1 82 ? 9.978 -1.647 -15.120 1.00 87.44 82 CYS A O 1
ATOM 655 N N . PHE A 1 83 ? 9.816 -0.640 -17.131 1.00 84.38 83 PHE A N 1
ATOM 656 C CA . PHE A 1 83 ? 10.013 -1.841 -17.939 1.00 84.38 83 PHE A CA 1
ATOM 657 C C . PHE A 1 83 ? 11.467 -1.926 -18.436 1.00 84.38 83 PHE A C 1
ATOM 659 O O . PHE A 1 83 ? 12.073 -0.883 -18.705 1.00 84.38 83 PHE A O 1
ATOM 666 N N . PRO A 1 84 ? 12.045 -3.135 -18.563 1.00 81.69 84 PRO A N 1
ATOM 667 C CA . PRO A 1 84 ? 13.340 -3.327 -19.211 1.00 81.69 84 PRO A CA 1
ATOM 668 C C . PRO A 1 84 ? 13.350 -2.764 -20.641 1.00 81.69 84 PRO A C 1
ATOM 670 O O . PRO A 1 84 ? 12.348 -2.832 -21.349 1.00 81.69 84 PRO A O 1
ATOM 673 N N . ALA A 1 85 ? 14.502 -2.260 -21.097 1.00 70.69 85 ALA A N 1
ATOM 674 C CA . ALA A 1 85 ? 14.646 -1.620 -22.413 1.00 70.69 85 ALA A CA 1
ATOM 675 C C . ALA A 1 85 ? 14.262 -2.521 -23.606 1.00 70.69 85 ALA A C 1
ATOM 677 O O . ALA A 1 85 ? 13.867 -2.011 -24.648 1.00 70.69 85 ALA A O 1
ATOM 678 N N . ASN A 1 86 ? 14.335 -3.846 -23.437 1.00 64.38 86 ASN A N 1
ATOM 679 C CA . ASN A 1 86 ? 14.034 -4.834 -24.481 1.00 64.38 86 ASN A CA 1
ATOM 680 C C . ASN A 1 86 ? 12.581 -5.339 -24.451 1.00 64.38 86 ASN A C 1
ATOM 682 O O . ASN A 1 86 ? 12.204 -6.187 -25.251 1.00 64.38 86 ASN A O 1
ATOM 686 N N . SER A 1 87 ? 11.772 -4.847 -23.516 1.00 60.66 87 SER A N 1
ATOM 687 C CA . SER A 1 87 ? 10.373 -5.226 -23.328 1.00 60.66 87 SER A CA 1
ATOM 688 C C . SER A 1 87 ? 9.549 -3.958 -23.163 1.00 60.66 87 SER A C 1
ATOM 690 O O . SER A 1 87 ? 8.906 -3.750 -22.136 1.00 60.66 87 SER A O 1
ATOM 692 N N . VAL A 1 88 ? 9.647 -3.056 -24.137 1.00 57.72 88 VAL A N 1
ATOM 693 C CA . VAL A 1 88 ? 8.741 -1.913 -24.208 1.00 57.72 88 VAL A CA 1
ATOM 694 C C . VAL A 1 88 ? 7.415 -2.476 -24.709 1.00 57.72 88 VAL A C 1
ATOM 696 O O . VAL A 1 88 ? 7.368 -2.944 -25.846 1.00 57.72 88 VAL A O 1
ATOM 699 N N . PRO A 1 89 ? 6.351 -2.517 -23.893 1.00 56.47 89 PRO A N 1
ATOM 700 C CA . PRO A 1 89 ? 5.050 -2.861 -24.429 1.00 56.47 89 PRO A CA 1
ATOM 701 C C . PRO A 1 89 ? 4.678 -1.744 -25.416 1.00 56.47 89 PRO A C 1
ATOM 703 O O . PRO A 1 89 ? 4.616 -0.571 -25.039 1.00 56.47 89 PRO A O 1
ATOM 706 N N . GLU A 1 90 ? 4.509 -2.093 -26.693 1.00 50.06 90 GLU A N 1
ATOM 707 C CA . GLU A 1 90 ? 3.957 -1.207 -27.721 1.00 50.06 90 GLU A CA 1
ATOM 708 C C . GLU A 1 90 ? 2.511 -0.876 -27.345 1.00 50.06 90 GLU A C 1
ATOM 710 O O . GLU A 1 90 ? 1.574 -1.543 -27.770 1.00 50.06 90 GLU A O 1
ATOM 715 N N . VAL A 1 91 ? 2.305 0.094 -26.455 1.00 52.31 91 VAL A N 1
ATOM 716 C CA . VAL A 1 91 ? 0.955 0.441 -26.012 1.00 52.31 91 VAL A CA 1
ATOM 717 C C . VAL A 1 91 ? 0.767 1.945 -26.078 1.00 52.31 91 VAL A C 1
ATOM 719 O O . VAL A 1 91 ? 1.028 2.711 -25.152 1.00 52.31 91 VAL A O 1
ATOM 722 N N . SER A 1 92 ? 0.287 2.333 -27.252 1.00 45.66 92 SER A N 1
ATOM 723 C CA . SER A 1 92 ? -0.487 3.528 -27.549 1.00 45.66 92 SER A CA 1
ATOM 724 C C . SER A 1 92 ? -1.636 3.722 -26.551 1.00 45.66 92 SER A C 1
ATOM 726 O O . SER A 1 92 ? -2.609 2.974 -26.584 1.00 45.66 92 SER A O 1
ATOM 728 N N . SER A 1 93 ? -1.491 4.708 -25.660 1.00 44.22 93 SER A N 1
ATOM 729 C CA . SER A 1 93 ? -2.479 5.694 -25.156 1.00 44.22 93 SER A CA 1
ATOM 730 C C . SER A 1 93 ? -3.990 5.374 -25.011 1.00 44.22 93 SER A C 1
ATOM 732 O O . SER A 1 93 ? -4.760 6.310 -24.807 1.00 44.22 93 SER A O 1
ATOM 734 N N . SER A 1 94 ? -4.459 4.125 -25.070 1.00 43.91 94 SER A N 1
ATOM 735 C CA . SER A 1 94 ? -5.901 3.803 -25.102 1.00 43.91 94 SER A CA 1
ATOM 736 C C . SER A 1 94 ? -6.328 2.504 -24.406 1.00 43.91 94 SER A C 1
ATOM 738 O O . SER A 1 94 ? -7.525 2.311 -24.215 1.00 43.91 94 SER A O 1
ATOM 740 N N . SER A 1 95 ? -5.408 1.640 -23.964 1.00 50.28 95 SER A N 1
ATOM 741 C CA . SER A 1 95 ? -5.755 0.533 -23.062 1.00 50.28 95 SER A CA 1
ATOM 742 C C . SER A 1 95 ? -5.654 0.988 -21.607 1.00 50.28 95 SER A C 1
ATOM 744 O O . SER A 1 95 ? -4.755 1.761 -21.262 1.00 50.28 95 SER A O 1
ATOM 746 N N . GLU A 1 96 ? -6.534 0.487 -20.738 1.00 58.06 96 GLU A N 1
ATOM 747 C CA . GLU A 1 96 ? -6.387 0.641 -19.288 1.00 58.06 96 GLU A CA 1
ATOM 748 C C . GLU A 1 96 ? -4.951 0.312 -18.862 1.00 58.06 96 GLU A C 1
ATOM 750 O O . GLU A 1 96 ? -4.327 -0.618 -19.379 1.00 58.06 96 GLU A O 1
ATOM 755 N N . ASP A 1 97 ? -4.397 1.118 -17.955 1.00 81.12 97 ASP A N 1
ATOM 756 C CA . ASP A 1 97 ? -3.029 0.927 -17.490 1.00 81.12 97 ASP A CA 1
ATOM 757 C C . ASP A 1 97 ? -2.907 -0.462 -16.853 1.00 81.12 97 ASP A C 1
ATOM 759 O O . ASP A 1 97 ? -3.440 -0.710 -15.771 1.00 81.12 97 ASP A O 1
ATOM 763 N N . SER A 1 98 ? -2.191 -1.375 -17.514 1.00 86.62 98 SER A N 1
ATOM 764 C CA . SER A 1 98 ? -1.992 -2.747 -17.039 1.00 86.62 98 SER A CA 1
ATOM 765 C C . SER A 1 98 ? -1.406 -2.792 -15.626 1.00 86.62 98 SER A C 1
ATOM 767 O O . SER A 1 98 ? -1.661 -3.727 -14.869 1.00 86.62 98 SER A O 1
ATOM 769 N N . THR A 1 99 ? -0.624 -1.774 -15.250 1.00 88.88 99 THR A N 1
ATOM 770 C CA . THR A 1 99 ? -0.086 -1.616 -13.896 1.00 88.88 99 THR A CA 1
ATOM 771 C C . THR A 1 99 ? -1.192 -1.276 -12.913 1.00 88.88 99 THR A C 1
ATOM 773 O O . THR A 1 99 ? -1.223 -1.845 -11.826 1.00 88.88 99 THR A O 1
ATOM 776 N N . LEU A 1 100 ? -2.109 -0.380 -13.283 1.00 90.75 100 LEU A N 1
ATOM 777 C CA . LEU A 1 100 ? -3.256 -0.045 -12.448 1.00 90.75 100 LEU A CA 1
ATOM 778 C C . LEU A 1 100 ? -4.158 -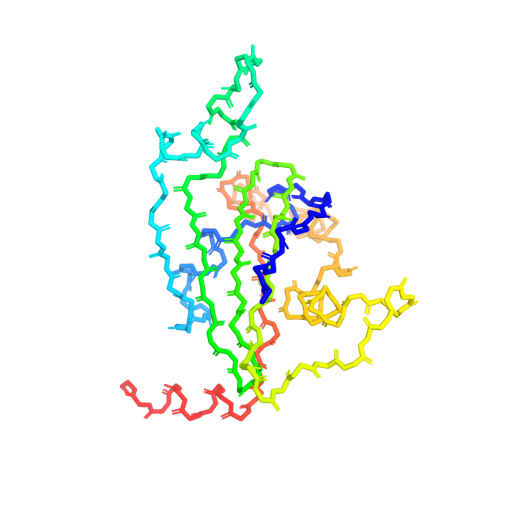1.261 -12.256 1.00 90.75 100 LEU A C 1
ATOM 780 O O . LEU A 1 100 ? -4.523 -1.551 -11.122 1.00 90.75 100 LEU A O 1
ATOM 784 N N . LEU A 1 101 ? -4.469 -1.996 -13.326 1.00 90.69 101 LEU A N 1
ATOM 785 C CA . LEU A 1 101 ? -5.279 -3.213 -13.234 1.00 90.69 101 LEU A CA 1
ATOM 786 C C . LEU A 1 101 ? -4.625 -4.244 -12.304 1.00 90.69 101 LEU A C 1
ATOM 788 O O . LEU A 1 101 ? -5.279 -4.787 -11.415 1.00 90.69 101 LEU A O 1
ATOM 792 N N . TRP A 1 102 ? -3.312 -4.441 -12.442 1.00 91.25 102 TRP A N 1
ATOM 793 C CA . TRP A 1 102 ? -2.546 -5.303 -11.545 1.00 91.25 102 TRP A CA 1
ATOM 794 C C . TRP A 1 102 ? -2.584 -4.818 -10.086 1.00 91.25 102 TRP A C 1
ATOM 796 O O . TRP A 1 102 ? -2.765 -5.627 -9.181 1.00 91.25 102 TRP A O 1
ATOM 806 N N . LEU A 1 103 ? -2.462 -3.509 -9.835 1.00 92.31 103 LEU A N 1
ATOM 807 C CA . LEU A 1 103 ? -2.560 -2.936 -8.486 1.00 92.31 103 LEU A CA 1
ATOM 808 C C . LEU A 1 103 ? -3.957 -3.112 -7.883 1.00 92.31 103 LEU A C 1
ATOM 810 O O . LEU A 1 103 ? -4.060 -3.414 -6.693 1.00 92.31 103 LEU A O 1
ATOM 814 N N . ARG A 1 104 ? -5.017 -2.937 -8.686 1.00 92.44 104 ARG A N 1
ATOM 815 C CA . ARG A 1 104 ? -6.403 -3.156 -8.250 1.00 92.44 104 ARG A CA 1
ATOM 816 C C . ARG A 1 104 ? -6.612 -4.590 -7.794 1.00 92.44 104 ARG A C 1
ATOM 818 O O . ARG A 1 104 ? -7.165 -4.780 -6.718 1.00 92.44 104 ARG A O 1
ATOM 825 N N . ASP A 1 105 ? -6.110 -5.566 -8.545 1.00 91.12 105 ASP A N 1
ATOM 826 C CA . ASP A 1 105 ? -6.205 -6.979 -8.170 1.00 91.12 105 ASP A CA 1
ATOM 827 C C . ASP A 1 105 ? -5.327 -7.317 -6.950 1.00 91.12 105 ASP A C 1
ATOM 829 O O . ASP A 1 105 ? -5.806 -7.899 -5.977 1.00 91.12 105 ASP A O 1
ATOM 833 N N . TYR A 1 106 ? -4.063 -6.876 -6.946 1.00 91.56 106 TYR A N 1
ATOM 834 C CA . TYR A 1 106 ? -3.096 -7.187 -5.886 1.00 91.56 106 TYR A CA 1
ATOM 835 C C . TYR A 1 106 ? -3.508 -6.641 -4.511 1.00 91.56 106 TYR A C 1
ATOM 837 O O . TYR A 1 106 ? -3.406 -7.347 -3.506 1.00 91.56 106 TYR A O 1
ATOM 845 N N . PHE A 1 107 ? -3.986 -5.393 -4.461 1.00 92.44 107 PHE A N 1
ATOM 846 C CA . PHE A 1 107 ? -4.499 -4.762 -3.238 1.00 92.44 107 PHE A CA 1
ATOM 847 C C . PHE A 1 107 ? -6.011 -4.945 -3.051 1.00 92.44 107 PHE A C 1
ATOM 849 O O . PHE A 1 107 ? -6.562 -4.423 -2.084 1.00 92.44 107 PHE A O 1
ATOM 856 N N . GLN A 1 108 ? -6.688 -5.653 -3.959 1.00 92.25 108 GLN A N 1
ATOM 857 C CA . GLN A 1 108 ? -8.139 -5.864 -3.947 1.00 92.25 108 GLN A CA 1
ATOM 858 C C . GLN A 1 108 ? -8.943 -4.553 -3.826 1.00 92.25 108 GLN A C 1
ATOM 860 O O . GLN A 1 108 ? -9.860 -4.447 -3.012 1.00 92.25 108 GLN A O 1
ATOM 865 N N . LEU A 1 109 ? -8.579 -3.527 -4.602 1.00 91.56 109 LEU A N 1
ATOM 866 C CA . LEU A 1 109 ? -9.117 -2.161 -4.479 1.00 91.56 109 LEU A CA 1
ATOM 867 C C . LEU A 1 109 ? -10.603 -2.029 -4.840 1.00 91.56 109 LEU A C 1
ATOM 869 O O . LEU A 1 109 ? -11.203 -1.004 -4.533 1.00 91.56 109 LEU A O 1
ATOM 873 N N . ASP A 1 110 ? -11.198 -3.040 -5.471 1.00 90.62 110 ASP A N 1
ATOM 874 C CA . ASP A 1 110 ? -12.632 -3.068 -5.788 1.00 90.62 110 ASP A CA 1
ATOM 875 C C . ASP A 1 110 ? -13.512 -3.327 -4.552 1.00 90.62 110 ASP A C 1
ATOM 877 O O . ASP A 1 110 ? -14.716 -3.087 -4.580 1.00 90.62 110 ASP A O 1
ATOM 881 N N . ILE A 1 111 ? -12.916 -3.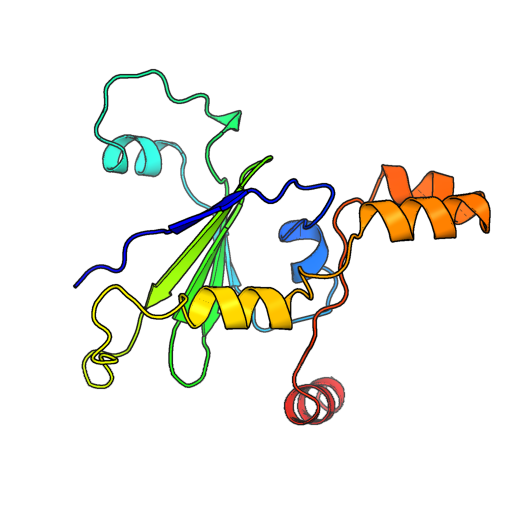803 -3.4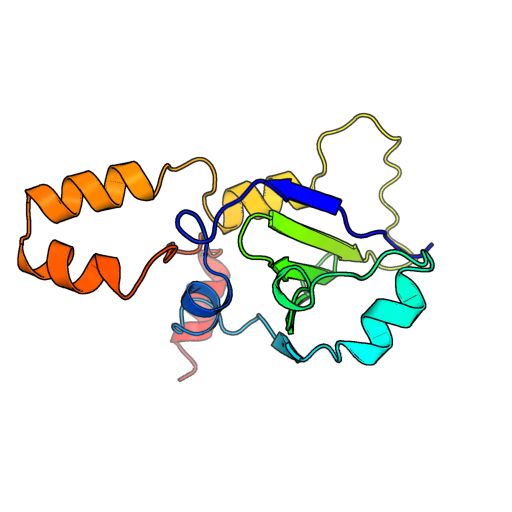55 1.00 90.31 111 ILE A N 1
ATOM 882 C CA . ILE A 1 111 ? -13.613 -4.047 -2.192 1.00 90.31 111 ILE A CA 1
ATOM 883 C C . ILE A 1 111 ? -13.635 -2.756 -1.373 1.00 90.31 111 ILE A C 1
ATOM 885 O O . ILE A 1 111 ? -12.577 -2.182 -1.100 1.00 90.31 111 ILE A O 1
ATOM 889 N N . ASP A 1 112 ? -14.810 -2.334 -0.912 1.00 91.00 112 ASP A N 1
ATOM 890 C CA . ASP A 1 112 ? -14.935 -1.201 0.006 1.00 91.00 112 ASP A CA 1
ATOM 891 C C . ASP A 1 112 ? -14.547 -1.608 1.436 1.00 91.00 112 ASP A C 1
ATOM 893 O O . ASP A 1 112 ? -15.265 -2.344 2.120 1.00 91.00 112 ASP A O 1
ATOM 897 N N . LEU A 1 113 ? -13.387 -1.129 1.892 1.00 90.25 113 LEU A N 1
ATOM 898 C CA . LEU A 1 113 ? -12.869 -1.474 3.213 1.00 90.25 113 LEU A CA 1
ATOM 899 C C . LEU A 1 113 ? -13.649 -0.784 4.336 1.00 90.25 113 LEU A C 1
ATOM 901 O O . LEU A 1 113 ? -13.786 -1.351 5.417 1.00 90.25 113 LEU A O 1
ATOM 905 N N . GLU A 1 114 ? -14.182 0.412 4.090 1.00 91.00 114 GLU A N 1
ATOM 906 C CA . GLU A 1 114 ? -14.948 1.156 5.092 1.00 91.00 114 GLU A CA 1
ATOM 907 C C . GLU A 1 114 ? -16.273 0.459 5.394 1.00 91.00 114 GLU A C 1
ATOM 909 O O . GLU A 1 114 ? -16.636 0.314 6.564 1.00 91.00 114 GLU A O 1
ATOM 914 N N . ALA A 1 115 ? -16.947 -0.058 4.361 1.00 92.25 115 ALA A N 1
ATOM 915 C CA . ALA A 1 115 ? -18.144 -0.877 4.527 1.00 92.25 115 ALA A CA 1
ATOM 916 C C . ALA A 1 115 ? -17.859 -2.135 5.370 1.00 92.25 115 ALA A C 1
ATOM 918 O O . ALA A 1 115 ? -18.587 -2.422 6.322 1.00 92.25 115 ALA A O 1
ATOM 919 N N . LEU A 1 116 ? -16.756 -2.841 5.089 1.00 91.12 116 LEU A N 1
ATOM 920 C CA . LEU A 1 116 ? -16.345 -4.015 5.869 1.00 91.12 116 LEU A CA 1
ATOM 921 C C . LEU A 1 116 ? -16.013 -3.664 7.322 1.00 91.12 116 LEU A C 1
ATOM 923 O O . LEU A 1 116 ? -16.452 -4.355 8.239 1.00 91.12 116 LEU A O 1
ATOM 927 N N . TYR A 1 117 ? -15.278 -2.574 7.550 1.00 91.00 117 TYR A N 1
ATOM 928 C CA . TYR A 1 117 ? -14.949 -2.099 8.894 1.00 91.00 117 TYR A CA 1
ATOM 929 C C . TYR A 1 117 ? -16.208 -1.731 9.686 1.00 91.00 117 TYR A C 1
ATOM 931 O O . TYR A 1 117 ? -16.297 -2.054 10.873 1.00 91.00 117 TYR A O 1
ATOM 939 N N . ALA A 1 118 ? -17.189 -1.092 9.044 1.00 91.00 118 ALA A N 1
ATOM 940 C CA . ALA A 1 118 ? -18.468 -0.770 9.665 1.00 91.00 118 ALA A CA 1
ATOM 941 C C . ALA A 1 118 ? -19.241 -2.039 10.049 1.00 91.00 118 ALA A C 1
ATOM 943 O O . ALA A 1 118 ? -19.786 -2.121 11.151 1.00 91.00 118 ALA A O 1
ATOM 944 N N . ASP A 1 119 ? -19.263 -3.045 9.179 1.00 93.38 119 ASP A N 1
ATOM 945 C CA . ASP A 1 119 ? -19.966 -4.299 9.437 1.00 93.38 119 ASP A CA 1
ATOM 946 C C . ASP A 1 119 ? -19.290 -5.151 10.515 1.00 93.38 119 ASP A C 1
ATOM 948 O O . ASP A 1 119 ? -19.975 -5.694 11.386 1.00 93.38 119 ASP A O 1
ATOM 952 N N . TRP A 1 120 ? -17.959 -5.232 10.521 1.00 92.06 120 TRP A N 1
ATOM 953 C CA . TRP A 1 120 ? -17.210 -5.909 11.581 1.00 92.06 120 TRP A CA 1
ATOM 954 C C . TRP A 1 120 ? -17.324 -5.171 12.912 1.00 92.06 120 TRP A C 1
ATOM 956 O O . TRP A 1 120 ? -17.566 -5.806 13.934 1.00 92.06 120 TRP A O 1
ATOM 966 N N . GLY A 1 121 ? -17.258 -3.838 12.905 1.00 91.88 121 GLY A N 1
ATOM 967 C CA . GLY A 1 121 ? -17.430 -3.023 14.108 1.00 91.88 121 GLY A CA 1
ATOM 968 C C . GLY A 1 121 ? -18.821 -3.152 14.736 1.00 91.88 121 GLY A C 1
ATOM 969 O O . GLY A 1 121 ? -18.935 -3.174 15.957 1.00 91.88 121 GLY A O 1
ATOM 970 N N . LYS A 1 122 ? -19.881 -3.308 13.927 1.00 93.44 122 LYS A N 1
ATOM 971 C CA . LYS A 1 122 ? -21.239 -3.591 14.435 1.00 93.44 122 LYS A CA 1
ATOM 972 C C . LYS A 1 122 ? -21.337 -4.949 15.131 1.00 93.44 122 LYS A C 1
ATOM 974 O O . LYS A 1 122 ? -22.136 -5.100 16.050 1.00 93.44 122 LYS A O 1
ATOM 979 N N . ARG A 1 123 ? -20.583 -5.945 14.658 1.00 93.81 123 ARG A N 1
ATOM 980 C CA . ARG A 1 123 ? -20.625 -7.322 15.176 1.00 93.81 123 ARG A CA 1
ATOM 981 C C . ARG A 1 123 ? -19.674 -7.541 16.349 1.00 93.81 123 ARG A C 1
ATOM 983 O O . ARG A 1 123 ? -19.949 -8.400 17.180 1.00 93.81 123 ARG A O 1
ATOM 990 N N . ASP A 1 124 ? -18.588 -6.775 16.420 1.00 93.50 124 ASP A N 1
ATOM 991 C CA . ASP A 1 124 ? -17.553 -6.903 17.441 1.00 93.50 124 ASP A CA 1
ATOM 992 C C . ASP A 1 124 ? -17.123 -5.521 17.996 1.00 93.50 124 ASP A C 1
ATOM 994 O O . ASP A 1 124 ? -16.358 -4.783 17.361 1.00 93.50 124 ASP A O 1
ATOM 998 N N . PRO A 1 125 ? -17.556 -5.172 19.225 1.00 90.12 125 PRO A N 1
ATOM 999 C CA . PRO A 1 125 ? -17.157 -3.937 19.902 1.00 90.12 125 PRO A CA 1
ATOM 1000 C C . PRO A 1 125 ? -15.656 -3.838 20.216 1.00 90.12 125 PRO A C 1
ATOM 1002 O O . PRO A 1 125 ? -15.129 -2.733 20.372 1.00 90.12 125 PRO A O 1
ATOM 1005 N N . VAL A 1 126 ? -14.949 -4.967 20.352 1.00 90.50 126 VAL A N 1
ATOM 1006 C CA . VAL A 1 126 ? -13.489 -4.979 20.529 1.00 90.50 126 VAL A CA 1
ATOM 1007 C C . VAL A 1 126 ? -12.832 -4.583 19.215 1.00 90.50 126 VAL A C 1
ATOM 1009 O O . VAL A 1 126 ? -11.986 -3.685 19.207 1.00 90.50 126 VAL A 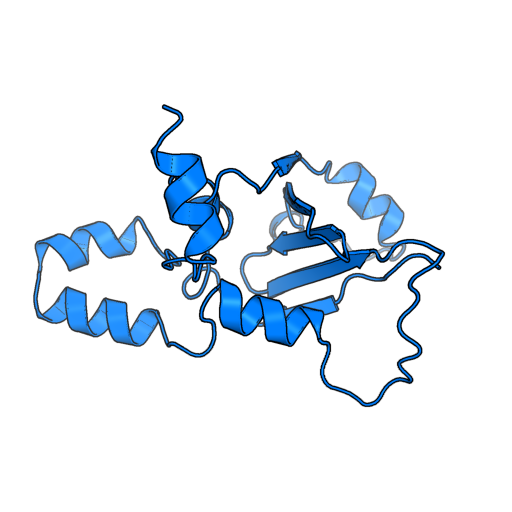O 1
ATOM 1012 N N . PHE A 1 127 ? -13.275 -5.176 18.102 1.00 89.31 127 PHE A N 1
ATOM 1013 C CA . PHE A 1 127 ? -12.815 -4.793 16.770 1.00 89.31 127 PHE A CA 1
ATOM 1014 C C . PHE A 1 127 ? -13.044 -3.302 16.511 1.00 89.31 127 PHE A C 1
ATOM 1016 O O . PHE A 1 127 ? -12.119 -2.612 16.092 1.00 89.31 127 PHE A O 1
ATOM 1023 N N . GLN A 1 128 ? -14.223 -2.768 16.845 1.00 89.19 128 GLN A N 1
ATOM 1024 C CA . GLN A 1 128 ? -14.540 -1.348 16.661 1.00 89.19 128 GLN A CA 1
ATOM 1025 C C . GLN A 1 128 ? -13.530 -0.415 17.352 1.00 89.19 128 GLN A C 1
ATOM 1027 O O . GLN A 1 128 ? -13.123 0.595 16.777 1.00 89.19 128 GLN A O 1
ATOM 1032 N N . LYS A 1 129 ? -13.079 -0.760 18.566 1.00 89.19 129 LYS A N 1
ATOM 1033 C CA . LYS A 1 129 ? -12.063 0.023 19.288 1.00 89.19 129 LYS A CA 1
ATOM 1034 C C . LYS A 1 129 ? -10.711 -0.017 18.575 1.00 89.19 129 LYS A C 1
ATOM 1036 O O . LYS A 1 129 ? -10.053 1.013 18.458 1.00 89.19 129 LYS A O 1
ATOM 1041 N N . VAL A 1 130 ? -10.304 -1.185 18.077 1.00 86.38 130 VAL A N 1
ATOM 1042 C CA . VAL A 1 130 ? -8.999 -1.396 17.427 1.00 86.38 130 VAL A CA 1
ATOM 1043 C C . VAL A 1 130 ? -8.962 -0.808 16.013 1.00 86.38 130 VAL A C 1
ATOM 1045 O O . VAL A 1 130 ? -7.953 -0.222 15.618 1.00 86.38 130 VAL A O 1
ATOM 1048 N N . ALA A 1 131 ? -10.068 -0.895 15.276 1.00 84.94 131 ALA A N 1
ATOM 1049 C CA . ALA A 1 131 ? -10.201 -0.434 13.897 1.00 84.94 131 ALA A CA 1
ATOM 1050 C C . ALA A 1 131 ? -9.881 1.059 13.730 1.00 84.94 131 ALA A C 1
ATOM 1052 O O . ALA A 1 131 ? -9.299 1.455 12.724 1.00 84.94 131 ALA A O 1
ATOM 1053 N N . THR A 1 132 ? -10.179 1.883 14.742 1.00 83.38 132 THR A N 1
ATOM 1054 C CA . THR A 1 132 ? -9.858 3.323 14.726 1.00 83.38 132 THR A CA 1
ATOM 1055 C C . THR A 1 132 ? -8.354 3.609 14.708 1.00 83.38 132 THR A C 1
ATOM 1057 O O . THR A 1 132 ? -7.923 4.618 14.155 1.00 83.38 132 THR A O 1
ATOM 1060 N N . ARG A 1 133 ? -7.540 2.713 15.281 1.00 84.31 133 ARG A N 1
ATOM 1061 C CA . ARG A 1 133 ? -6.075 2.829 15.313 1.00 84.31 133 ARG A CA 1
ATOM 1062 C C . ARG A 1 133 ? -5.417 2.271 14.051 1.00 84.31 133 ARG A C 1
ATOM 1064 O O . ARG A 1 133 ? -4.333 2.716 13.682 1.00 84.31 133 ARG A O 1
ATOM 1071 N N . PHE A 1 134 ? -6.050 1.291 13.413 1.00 81.38 134 PHE A N 1
ATOM 1072 C CA . PHE A 1 134 ? -5.487 0.519 12.309 1.00 81.38 134 PHE A CA 1
ATOM 1073 C C . PHE A 1 134 ? -6.394 0.591 11.077 1.00 81.38 134 PHE A C 1
ATOM 1075 O O . PHE A 1 134 ? -7.121 -0.347 10.752 1.00 81.38 134 PHE A O 1
ATOM 1082 N N . VAL A 1 135 ? -6.344 1.731 10.390 1.00 87.19 135 VAL A N 1
ATOM 1083 C CA . VAL A 1 135 ? -7.124 1.998 9.171 1.00 87.19 135 VAL A CA 1
ATOM 1084 C C . VAL A 1 135 ? -6.366 1.593 7.905 1.00 87.19 135 VAL A C 1
ATOM 1086 O O . VAL A 1 135 ? -5.132 1.590 7.887 1.00 87.19 135 VAL A O 1
ATOM 1089 N N . GLY A 1 136 ? -7.101 1.266 6.839 1.00 86.88 136 GLY A N 1
ATOM 1090 C CA . GLY A 1 136 ? -6.509 0.979 5.530 1.00 86.88 136 GLY A CA 1
ATOM 1091 C C . GLY A 1 136 ? -5.749 -0.341 5.441 1.00 86.88 136 GLY A C 1
ATOM 1092 O O . GLY A 1 136 ? -4.957 -0.517 4.512 1.00 86.88 136 GLY A O 1
ATOM 1093 N N . ILE A 1 137 ? -5.932 -1.254 6.401 1.00 89.50 137 ILE A N 1
ATOM 1094 C CA . ILE A 1 137 ? -5.293 -2.570 6.362 1.00 89.50 137 ILE A CA 1
ATOM 1095 C C . ILE A 1 137 ? -6.109 -3.490 5.460 1.00 89.50 137 ILE A C 1
ATOM 1097 O O . ILE A 1 137 ? -7.249 -3.833 5.759 1.00 89.50 137 ILE A O 1
ATOM 1101 N N . ARG A 1 138 ? -5.489 -3.908 4.360 1.00 90.56 138 ARG A N 1
ATOM 1102 C CA . ARG A 1 138 ? -6.027 -4.877 3.403 1.00 90.56 138 ARG A CA 1
ATOM 1103 C C . ARG A 1 138 ? -5.228 -6.165 3.424 1.00 90.56 138 ARG A C 1
ATOM 1105 O O . ARG A 1 138 ? -4.046 -6.151 3.771 1.00 90.56 138 ARG A O 1
ATOM 1112 N N . ILE A 1 139 ? -5.878 -7.249 3.013 1.00 87.88 139 ILE A N 1
ATOM 1113 C CA . ILE A 1 139 ? -5.213 -8.516 2.722 1.00 87.88 139 ILE A CA 1
ATOM 1114 C C . ILE A 1 139 ? -4.710 -8.464 1.276 1.00 87.88 139 ILE A C 1
ATOM 1116 O O . ILE A 1 139 ? -5.451 -8.096 0.370 1.00 87.88 139 ILE A O 1
ATOM 1120 N N . LEU A 1 140 ? -3.439 -8.791 1.059 1.00 87.69 140 LEU A N 1
ATOM 1121 C CA . LEU A 1 140 ? -2.847 -8.829 -0.277 1.00 87.69 140 LEU A CA 1
ATOM 1122 C C . LEU A 1 140 ? -3.234 -10.117 -1.006 1.00 87.69 140 LEU A C 1
ATOM 1124 O O . LEU A 1 140 ? -3.101 -11.215 -0.458 1.00 87.69 140 LEU A O 1
ATOM 1128 N N . ARG A 1 141 ? -3.617 -10.004 -2.282 1.00 85.38 141 ARG A N 1
ATOM 1129 C CA . ARG A 1 141 ? -3.818 -11.164 -3.156 1.00 85.38 141 ARG A CA 1
ATOM 1130 C C . ARG A 1 141 ? -2.468 -11.644 -3.686 1.00 85.38 141 ARG A C 1
ATOM 1132 O O . ARG A 1 141 ? -2.016 -11.256 -4.760 1.00 85.38 141 ARG A O 1
ATOM 1139 N N . GLN A 1 142 ? -1.788 -12.460 -2.891 1.00 75.38 142 GLN A N 1
ATOM 1140 C CA . GLN A 1 142 ? -0.518 -13.061 -3.289 1.00 75.38 142 GLN A CA 1
ATOM 1141 C C . GLN A 1 142 ? -0.722 -14.308 -4.147 1.00 75.38 142 GLN A C 1
ATOM 1143 O O . GLN A 1 142 ? -1.696 -15.042 -3.983 1.00 75.38 142 GLN A O 1
ATOM 1148 N N . ASP A 1 143 ? 0.223 -14.548 -5.054 1.00 67.81 143 ASP A N 1
ATOM 1149 C CA . ASP A 1 143 ? 0.217 -15.736 -5.898 1.00 67.81 143 ASP A CA 1
ATOM 1150 C C . ASP A 1 143 ? 0.416 -17.006 -5.035 1.00 67.81 143 ASP A C 1
ATOM 1152 O O . ASP A 1 143 ? 1.396 -17.080 -4.278 1.00 67.81 143 ASP A O 1
ATOM 1156 N N . PRO A 1 144 ? -0.479 -18.011 -5.129 1.00 62.38 144 PRO A N 1
ATOM 1157 C CA . PRO A 1 144 ? -0.402 -19.243 -4.349 1.00 62.38 144 PRO A CA 1
ATOM 1158 C C . PRO A 1 144 ? 0.950 -19.963 -4.421 1.00 62.38 144 PRO A C 1
ATOM 1160 O O . PRO A 1 144 ? 1.396 -20.505 -3.408 1.00 62.38 144 PRO A O 1
ATOM 1163 N N . TRP A 1 145 ? 1.634 -19.960 -5.576 1.00 57.94 145 TRP A N 1
ATOM 1164 C CA . TRP A 1 145 ? 2.919 -20.666 -5.699 1.00 57.94 145 TRP A CA 1
ATOM 1165 C C . TRP A 1 145 ? 4.034 -19.962 -4.909 1.00 57.94 145 TRP A C 1
ATOM 1167 O O . TRP A 1 145 ? 4.913 -20.617 -4.345 1.00 57.94 145 TRP A O 1
ATOM 1177 N N . GLU A 1 146 ? 3.985 -18.629 -4.819 1.00 52.47 146 GLU A N 1
ATOM 1178 C CA . GLU A 1 146 ? 4.960 -17.839 -4.065 1.00 52.47 146 GLU A CA 1
ATOM 1179 C C . GLU A 1 146 ? 4.768 -17.972 -2.551 1.00 52.47 146 GLU A C 1
ATOM 1181 O O . GLU A 1 146 ? 5.749 -17.924 -1.803 1.00 52.47 146 GLU A O 1
ATOM 1186 N N . ASN A 1 147 ? 3.527 -18.161 -2.100 1.00 54.06 147 ASN A N 1
ATOM 1187 C CA . ASN A 1 147 ? 3.202 -18.290 -0.681 1.00 54.06 147 ASN A CA 1
ATOM 1188 C C . ASN A 1 147 ? 3.704 -19.608 -0.085 1.00 54.06 147 ASN A C 1
ATOM 1190 O O . ASN A 1 147 ? 4.266 -19.602 1.011 1.00 54.06 147 ASN A O 1
ATOM 1194 N N . VAL A 1 148 ? 3.589 -20.718 -0.821 1.00 54.53 148 VAL A N 1
ATOM 1195 C CA . VAL A 1 148 ? 4.040 -22.036 -0.343 1.00 54.53 148 VAL A CA 1
ATOM 1196 C C . VAL A 1 148 ? 5.569 -22.109 -0.244 1.00 54.53 148 VAL A C 1
ATOM 1198 O O . VAL A 1 148 ? 6.097 -22.580 0.757 1.00 54.53 148 VAL A O 1
ATOM 1201 N N . VAL A 1 149 ? 6.316 -21.595 -1.229 1.00 54.34 149 VAL A N 1
ATOM 1202 C CA . VAL A 1 149 ? 7.791 -21.703 -1.229 1.00 54.34 149 VAL A CA 1
ATOM 1203 C C . VAL A 1 149 ? 8.454 -20.774 -0.201 1.00 54.34 149 VAL A C 1
ATOM 1205 O O . VAL A 1 149 ? 9.532 -21.091 0.303 1.00 54.34 149 VAL A O 1
ATOM 1208 N N . ARG A 1 150 ? 7.836 -19.632 0.137 1.00 51.62 150 ARG A N 1
ATOM 1209 C CA . ARG A 1 150 ? 8.427 -18.670 1.087 1.00 51.62 150 ARG A CA 1
ATOM 1210 C C . ARG A 1 150 ? 8.129 -18.973 2.553 1.00 51.62 150 ARG A C 1
ATOM 1212 O O . ARG A 1 150 ? 9.001 -18.723 3.376 1.00 51.62 150 ARG A O 1
ATOM 1219 N N . GLN A 1 151 ? 6.966 -19.537 2.884 1.00 50.44 151 GLN A N 1
ATOM 1220 C CA . GLN A 1 151 ? 6.651 -19.912 4.273 1.00 50.44 151 GLN A CA 1
ATOM 1221 C C . GLN A 1 151 ? 7.409 -21.162 4.751 1.00 50.44 151 GLN A C 1
ATOM 1223 O O . GLN A 1 151 ? 7.566 -21.354 5.948 1.00 50.44 151 GLN A O 1
ATOM 1228 N N . VAL A 1 152 ? 7.928 -21.984 3.833 1.00 47.69 152 VAL A N 1
ATOM 1229 C CA . VAL A 1 152 ? 8.662 -23.227 4.148 1.00 47.69 152 VAL A CA 1
ATOM 1230 C C . VAL A 1 152 ? 10.168 -22.990 4.395 1.00 47.69 152 VAL A C 1
ATOM 1232 O O . VAL A 1 152 ? 10.895 -23.919 4.731 1.00 47.69 152 VAL A O 1
ATOM 1235 N N . LYS A 1 153 ? 10.667 -21.752 4.245 1.00 43.28 153 LYS A N 1
ATOM 1236 C CA . LYS A 1 153 ? 12.096 -21.404 4.409 1.00 43.28 153 LYS A CA 1
ATOM 1237 C C . LYS A 1 153 ? 12.430 -20.550 5.647 1.00 43.28 153 LYS A C 1
ATOM 1239 O O . LYS A 1 153 ? 13.512 -19.963 5.671 1.00 43.28 153 LYS A O 1
ATOM 1244 N N . GLN A 1 154 ? 11.542 -20.468 6.641 1.00 39.66 154 GLN A N 1
ATOM 1245 C CA . GLN A 1 154 ? 11.867 -19.910 7.966 1.00 39.66 154 GLN A CA 1
ATOM 1246 C C . GLN A 1 154 ? 12.138 -21.012 8.981 1.00 39.66 154 GLN A C 1
ATOM 1248 O O . GLN A 1 154 ? 11.388 -22.011 8.966 1.00 39.66 154 GLN A O 1
#

pLDDT: mean 79.46, std 16.02, range [39.66, 94.62]

Foldseek 3Di:
DDWDKDKDFDAVLAADCCLAVPPPLDPQKDKDFDDPVVVVVVVPDPDPDDSLQDFGIWIWGDDPFWIKIWTDHRTMIIITTGGPPVDDPPDPDPDDDPVVVVVCQFQVSVDRSVVVQVVVCVVDVVSVVVCVVRGRHGRTPDDPVVVVVVVVPD

Radius of gyration: 17.57 Å; chains: 1; bounding box: 36×52×48 Å

Secondary structure (DSSP, 8-state):
--PPPEEEE--TTT--HHHHHHTTS-S--EEEE--HHHHHHHS---S---GGGS-SEEEEEE-SS-EEEEEE-SSEEEEEEE--TT------S-S--HHHHHHHHHTTTTS-HHHHHHHHHHH-HHHHHHHTTS-S-------HHHHHHHHTT-

InterPro domains:
  IPR012904 8-oxoguanine DNA glycosylase, N-terminal [PF07934] (8-147)
  IPR052054 Oxidative DNA damage repair enzyme [PTHR10242] (5-150)

Organism: NCBI:txid456999